Protein AF-A0A964LCM7-F1 (afdb_monomer)

pLDDT: mean 79.7, std 19.24, range [28.92, 97.69]

Mean predicted aligned error: 10.43 Å

Nearest PDB structures (foldseek):
  4fmz-assembly1_A  TM=6.733E-01  e=9.216E-01  Listeria monocytogenes serotype 4b str. F2365
  2x1k-assembly1_A-2  TM=2.063E-01  e=2.371E+00  Deinococcus radiodurans
  2kpw-assembly1_A  TM=1.865E-01  e=6.920E+00  Homo sapiens

Radius of gyration: 19.99 Å; Cα contacts (8 Å, |Δi|>4): 215; chains: 1; bounding box: 64×33×56 Å

Sequence (139 aa):
MALLGLAIAVLPWSFAPAGAVEQDEKSPPKPLPEKVVSVWEEAGAQVGWMRLGRYGYIEFQAEAKPQFGDVPAFQFEFEIEFLREGVLKSLPSPPGPFGLDLNKIKLADADLKELAGFKNLQILKLSGRGVSDAGLKDL

Secondary structure (DSSP, 8-state):
--PPP------------TT-----TTSPPPPPPHHHHHHHHHTTEEEEEEEE-TTS-EEEEETPPP-TT-EEEEEE-TT-SBPPTTHHHHSPPPSS-EEEEETTSB--HHHHHHHTT-TTEEEEEE-SSS--TTGGGG-

Foldseek 3Di:
DDDDDDDDDDDDDDDDPPPPPPDPLQDFDDEFDPVLQVLLVVLQKAKFWFDQDPVRDTDTDGPDDTHRPIFIEIEHALVEQARDQCSLLPGDATPAAHEYAAQNYAYALNNLLSCVPRPRYDYYHHHPHHYDPVSVVND

Solvent-accessible surface area (backbone atoms only — not comparable to full-atom values): 8608 Å² total; per-residue (Å²): 135,84,88,86,85,83,86,84,89,74,85,79,89,81,86,76,66,98,80,69,77,81,69,59,96,77,52,50,55,74,78,75,58,66,79,50,51,52,57,42,41,76,72,55,27,45,63,31,30,35,31,77,40,97,87,76,46,78,40,80,36,67,84,57,82,74,42,64,80,37,34,36,22,39,34,43,51,66,91,39,76,54,71,61,80,64,54,68,64,70,51,76,72,67,96,50,71,26,26,40,36,40,54,52,32,34,44,47,40,73,54,45,51,39,54,64,72,42,83,36,64,74,43,81,40,72,37,82,45,60,50,47,81,71,32,62,70,59,101

Structure (mmCIF, N/CA/C/O backbone):
data_AF-A0A964LCM7-F1
#
_entry.id   AF-A0A964LCM7-F1
#
loop_
_atom_site.group_PDB
_atom_site.id
_atom_site.type_symbol
_atom_site.label_atom_id
_atom_site.label_alt_id
_atom_site.label_comp_id
_atom_site.label_asym_id
_atom_site.label_entity_id
_atom_site.label_seq_id
_atom_site.pdbx_PDB_ins_code
_atom_site.Cartn_x
_atom_site.Cartn_y
_atom_site.Cartn_z
_atom_site.occupancy
_atom_site.B_iso_or_equiv
_atom_site.auth_seq_id
_atom_site.auth_comp_id
_atom_site.auth_asym_id
_atom_site.auth_atom_id
_atom_site.pdbx_PDB_model_num
ATOM 1 N N . MET A 1 1 ? -50.692 2.155 35.886 1.00 35.78 1 MET A N 1
ATOM 2 C CA . MET A 1 1 ? -50.974 0.773 35.449 1.00 35.78 1 MET A CA 1
ATOM 3 C C . MET A 1 1 ? -51.027 0.781 33.927 1.00 35.78 1 MET A C 1
ATOM 5 O O . MET A 1 1 ? -51.883 1.456 33.382 1.00 35.78 1 MET A O 1
ATOM 9 N N . ALA A 1 2 ? -50.031 0.130 33.315 1.00 35.78 2 ALA A N 1
ATOM 10 C CA . ALA A 1 2 ? -49.875 -0.303 31.917 1.00 35.78 2 ALA A CA 1
ATOM 11 C C . ALA A 1 2 ? -50.176 0.671 30.748 1.00 35.78 2 ALA A C 1
ATOM 13 O O . ALA A 1 2 ? -51.312 0.816 30.311 1.00 35.78 2 ALA A O 1
ATOM 14 N N . LEU A 1 3 ? -49.100 1.213 30.158 1.00 33.09 3 LEU A N 1
ATOM 15 C CA . LEU A 1 3 ? -49.028 1.582 28.738 1.00 33.09 3 LEU A CA 1
ATOM 16 C C . LEU A 1 3 ? -48.786 0.296 27.923 1.00 33.09 3 LEU A C 1
ATOM 18 O O . LEU A 1 3 ? -47.780 -0.379 28.137 1.00 33.09 3 LEU A O 1
ATOM 22 N N . LEU A 1 4 ? -49.707 -0.049 27.020 1.00 35.47 4 LEU A N 1
ATOM 23 C CA . LEU A 1 4 ? -49.530 -1.100 26.013 1.00 35.47 4 LEU A CA 1
ATOM 24 C C . LEU A 1 4 ? -48.764 -0.533 24.811 1.00 35.47 4 LEU A C 1
ATOM 26 O O . LEU A 1 4 ? -49.166 0.478 24.239 1.00 35.47 4 LEU A O 1
ATOM 30 N N . GLY A 1 5 ? -47.666 -1.196 24.446 1.00 28.92 5 GLY A N 1
ATOM 31 C CA . GLY A 1 5 ? -46.893 -0.933 23.235 1.00 28.92 5 GLY A CA 1
ATOM 32 C C . GLY A 1 5 ? -47.240 -1.878 22.081 1.00 28.92 5 GLY A C 1
ATOM 33 O O . GLY A 1 5 ? -47.903 -2.895 22.268 1.00 28.92 5 GLY A O 1
ATOM 34 N N . LEU A 1 6 ? -46.735 -1.541 20.892 1.00 32.84 6 LEU A N 1
ATOM 35 C CA . LEU A 1 6 ? -46.563 -2.436 19.741 1.00 32.84 6 LEU A CA 1
ATOM 36 C C . LEU A 1 6 ? -45.388 -1.866 18.916 1.00 32.84 6 LEU A C 1
ATOM 38 O O . LEU A 1 6 ? -45.493 -0.780 18.359 1.00 32.84 6 LEU A O 1
ATOM 42 N N . ALA A 1 7 ? -44.163 -2.338 19.157 1.00 31.05 7 ALA A N 1
ATOM 43 C CA . ALA A 1 7 ? -43.463 -3.407 18.432 1.00 31.05 7 ALA A CA 1
ATOM 44 C C . ALA A 1 7 ? -42.976 -2.987 17.027 1.00 31.05 7 ALA A C 1
ATOM 46 O O . ALA A 1 7 ? -43.635 -3.234 16.022 1.00 31.05 7 ALA A O 1
ATOM 47 N N . ILE A 1 8 ? -41.774 -2.398 16.970 1.00 37.75 8 ILE A N 1
ATOM 48 C CA . ILE A 1 8 ? -40.925 -2.415 15.770 1.00 37.75 8 ILE A CA 1
ATOM 49 C C . ILE A 1 8 ? -40.082 -3.687 15.870 1.00 37.75 8 ILE A C 1
ATOM 51 O O . ILE A 1 8 ? -39.282 -3.837 16.793 1.00 37.75 8 ILE A O 1
ATOM 55 N N . ALA A 1 9 ? -40.306 -4.623 14.953 1.00 36.00 9 ALA A N 1
ATOM 56 C CA . ALA A 1 9 ? -39.512 -5.834 14.837 1.00 36.00 9 ALA A CA 1
ATOM 57 C C . ALA A 1 9 ? -38.144 -5.493 14.226 1.00 36.00 9 ALA A C 1
ATOM 59 O O . ALA A 1 9 ? -38.062 -5.111 13.061 1.00 36.00 9 ALA A O 1
ATOM 60 N N . VAL A 1 10 ? -37.074 -5.650 15.005 1.00 43.16 10 VAL A N 1
ATOM 61 C CA . VAL A 1 10 ? -35.710 -5.792 14.481 1.00 43.16 10 VAL A CA 1
ATOM 62 C C . VAL A 1 10 ? -35.356 -7.268 14.633 1.00 43.16 10 VAL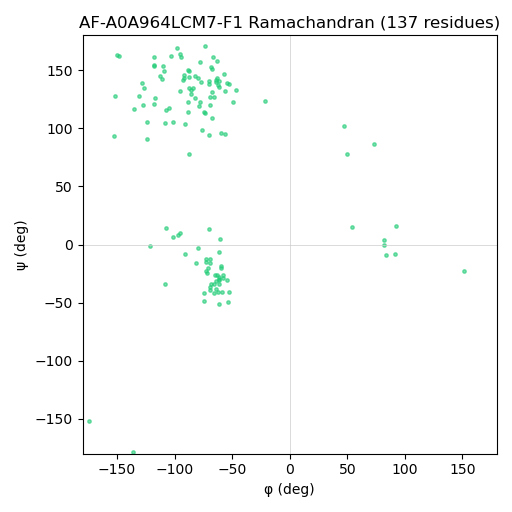 A C 1
ATOM 64 O O . VAL A 1 10 ? -35.408 -7.810 15.736 1.00 43.16 10 VAL A O 1
ATOM 67 N N . LEU A 1 11 ? -35.107 -7.940 13.508 1.00 39.91 11 LEU A N 1
ATOM 68 C CA . LEU A 1 11 ? -34.779 -9.366 13.465 1.00 39.91 11 LEU A CA 1
ATOM 69 C C . LEU A 1 11 ? -33.477 -9.649 14.244 1.00 39.91 11 LEU A C 1
ATOM 71 O O . LEU A 1 11 ? -32.548 -8.842 14.170 1.00 39.91 11 LEU A O 1
ATOM 75 N N . PRO A 1 12 ? -33.396 -10.767 14.991 1.00 47.41 12 PRO A N 1
ATOM 76 C CA . PRO A 1 12 ? -32.285 -11.036 15.890 1.00 47.41 12 PRO A CA 1
ATOM 77 C C . PRO A 1 12 ? -31.067 -11.619 15.165 1.00 47.41 12 PRO A C 1
ATOM 79 O O . PRO A 1 12 ? -31.183 -12.426 14.241 1.00 47.41 12 PRO A O 1
ATOM 82 N N . TRP A 1 13 ? -29.903 -11.212 15.675 1.00 47.41 13 TRP A N 1
ATOM 83 C CA . TRP A 1 13 ? -28.568 -11.775 15.488 1.00 47.41 13 TRP A CA 1
ATOM 84 C C . TRP A 1 13 ? -28.534 -13.238 15.035 1.00 47.41 13 TRP A C 1
ATOM 86 O O . TRP A 1 13 ? -29.005 -14.131 15.737 1.00 47.41 13 TRP A O 1
ATOM 96 N N . SER A 1 14 ? -27.866 -13.496 13.912 1.00 48.09 14 SER A N 1
ATOM 97 C CA . SER A 1 14 ? -27.442 -14.839 13.522 1.00 48.09 14 SER A CA 1
ATOM 98 C C . SER A 1 14 ? -25.931 -14.858 13.294 1.00 48.09 14 SER A C 1
ATOM 100 O O . SER A 1 14 ? -25.437 -14.356 12.295 1.00 48.09 14 SER A O 1
ATOM 102 N N . PHE A 1 15 ? -25.233 -15.451 14.268 1.00 47.00 15 PHE A N 1
ATOM 103 C CA . PHE A 1 15 ? -23.930 -16.117 14.162 1.00 47.00 15 PHE A CA 1
ATOM 104 C C . PHE A 1 15 ? -22.780 -15.367 13.464 1.00 47.00 15 PHE A C 1
ATOM 106 O O . PHE A 1 15 ? -22.349 -15.745 12.378 1.00 47.00 15 PHE A O 1
ATOM 113 N N . ALA A 1 16 ? -22.165 -14.416 14.169 1.00 47.62 16 ALA A N 1
ATOM 114 C CA . ALA A 1 16 ? -20.745 -14.123 13.974 1.00 47.62 16 ALA A CA 1
ATOM 115 C C . ALA A 1 16 ? -19.921 -14.903 15.026 1.00 47.62 16 ALA A C 1
ATOM 117 O O . ALA A 1 16 ? -20.289 -14.892 16.205 1.00 47.62 16 ALA A O 1
ATOM 118 N N . PRO A 1 17 ? -18.835 -15.612 14.656 1.00 44.53 17 PRO A N 1
ATOM 119 C CA . PRO A 1 17 ? -17.961 -16.263 15.630 1.00 44.53 17 PRO A CA 1
ATOM 120 C C . PRO A 1 17 ? -17.301 -15.221 16.548 1.00 44.53 17 PRO A C 1
ATOM 122 O O . PRO A 1 17 ? -16.940 -14.129 16.106 1.00 44.53 17 PRO A O 1
ATOM 125 N N . ALA A 1 18 ? -17.140 -15.577 17.828 1.00 41.38 18 ALA A N 1
ATOM 126 C CA . ALA A 1 18 ? -16.527 -14.749 18.866 1.00 41.38 18 ALA A CA 1
ATOM 127 C C . ALA A 1 18 ? -15.105 -14.319 18.456 1.00 41.38 18 ALA A C 1
ATOM 129 O O . ALA A 1 18 ? -14.146 -15.073 18.596 1.00 41.38 18 ALA A O 1
ATOM 130 N N . GLY A 1 19 ? -14.984 -13.124 17.882 1.00 44.81 19 GLY A N 1
ATOM 131 C CA . GLY A 1 19 ? -13.733 -12.601 17.332 1.00 44.81 19 GLY A CA 1
ATOM 132 C C . GLY A 1 19 ? -13.932 -11.622 16.176 1.00 44.81 19 GLY A C 1
ATOM 133 O O . GLY A 1 19 ? -13.074 -10.770 15.951 1.00 44.81 19 GLY A O 1
ATOM 134 N N . ALA A 1 20 ? -15.072 -11.673 15.481 1.00 44.84 20 ALA A N 1
ATOM 135 C CA . ALA A 1 20 ? -15.435 -10.641 14.518 1.00 44.84 20 ALA A CA 1
ATOM 136 C C . ALA A 1 20 ? -15.909 -9.395 15.276 1.00 44.84 20 ALA A C 1
ATOM 138 O O . ALA A 1 20 ? -17.042 -9.318 15.744 1.00 44.84 20 ALA A O 1
ATOM 139 N N . VAL A 1 21 ? -15.012 -8.424 15.444 1.00 48.59 21 VAL A N 1
ATOM 140 C CA . VAL A 1 21 ? -15.402 -7.080 15.872 1.00 48.59 21 VAL A CA 1
ATOM 141 C C . VAL A 1 21 ? -16.149 -6.467 14.695 1.00 48.59 21 VAL A C 1
ATOM 143 O O . VAL A 1 21 ? -15.515 -5.963 13.770 1.00 48.59 21 VAL A O 1
ATOM 146 N N . GLU A 1 22 ? -17.473 -6.591 14.708 1.00 48.94 22 GLU A N 1
ATOM 147 C CA . GLU A 1 22 ? -18.386 -5.944 13.769 1.00 48.94 22 GLU A CA 1
ATOM 148 C C . GLU A 1 22 ? -18.177 -4.433 13.921 1.00 48.94 22 GLU A C 1
ATOM 150 O O . GLU A 1 22 ? -18.595 -3.805 14.894 1.00 48.94 22 GLU A O 1
ATOM 155 N N . GLN A 1 23 ? -17.337 -3.883 13.047 1.00 52.53 23 GLN A N 1
ATOM 156 C CA . GLN A 1 23 ? -16.981 -2.479 13.078 1.00 52.53 23 GLN A CA 1
ATOM 157 C C . GLN A 1 23 ? -18.199 -1.724 12.561 1.00 52.53 23 GLN A C 1
ATOM 159 O O . GLN A 1 23 ? -18.582 -1.905 11.410 1.00 52.53 23 GLN A O 1
ATOM 164 N N . ASP A 1 24 ? -18.827 -0.943 13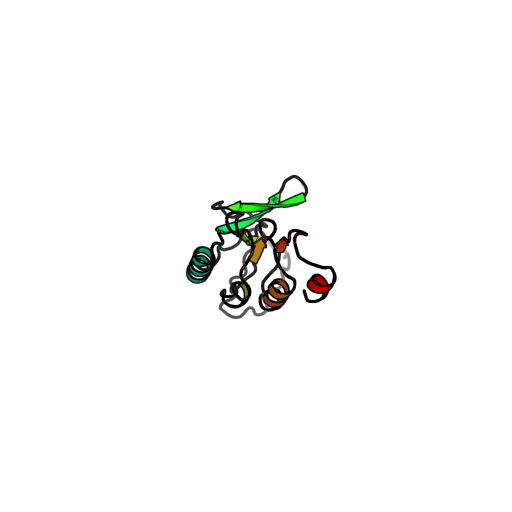.441 1.00 60.38 24 ASP A N 1
ATOM 165 C CA . ASP A 1 24 ? -19.991 -0.129 13.103 1.00 60.38 24 ASP A CA 1
ATOM 166 C C . ASP A 1 24 ? -19.670 0.668 11.833 1.00 60.38 24 ASP A C 1
ATOM 168 O O . ASP A 1 24 ? -18.669 1.389 11.793 1.00 60.38 24 ASP A O 1
ATOM 172 N N . GLU A 1 25 ? -20.490 0.505 10.793 1.00 57.09 25 GLU A N 1
ATOM 173 C CA . GLU A 1 25 ? -20.288 0.982 9.415 1.00 57.09 25 GLU A CA 1
ATOM 174 C C . GLU A 1 25 ? -20.163 2.508 9.295 1.00 57.09 25 GLU A C 1
ATOM 176 O O . GLU A 1 25 ? -20.126 3.034 8.193 1.00 57.09 25 GLU A O 1
ATOM 181 N N . LYS A 1 26 ? -20.147 3.235 10.415 1.00 70.81 26 LYS A N 1
ATOM 182 C CA . LYS A 1 26 ? -20.005 4.693 10.532 1.00 70.81 26 LYS A CA 1
ATOM 183 C C . LYS A 1 26 ? -18.796 5.113 11.373 1.00 70.81 26 LYS A C 1
ATOM 185 O O . LYS A 1 26 ? -18.558 6.307 11.554 1.00 70.81 26 LYS A O 1
ATOM 190 N N . SER A 1 27 ? -18.038 4.157 11.906 1.00 75.00 27 SER A N 1
ATOM 191 C CA . SER A 1 27 ? -16.850 4.407 12.724 1.00 75.00 27 SER A CA 1
ATOM 192 C C . SER A 1 27 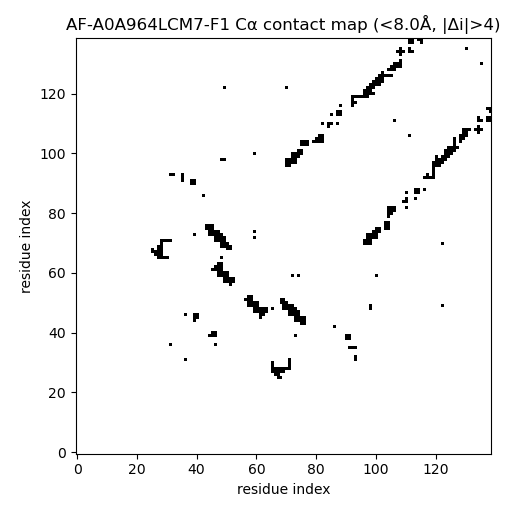? -15.586 4.528 11.867 1.00 75.00 27 SER A C 1
ATOM 194 O O . SER A 1 27 ? -15.494 3.887 10.819 1.00 75.00 27 SER A O 1
ATOM 196 N N . PRO A 1 28 ? -14.578 5.307 12.302 1.00 84.25 28 PRO A N 1
ATOM 197 C CA . PRO A 1 28 ? -13.283 5.330 11.634 1.00 84.25 28 PRO A CA 1
ATOM 198 C C . PRO A 1 28 ? -12.643 3.928 11.569 1.00 84.25 28 PRO A C 1
ATOM 200 O O . PRO A 1 28 ? -12.823 3.119 12.493 1.00 84.25 28 PRO A O 1
ATOM 203 N N . PRO A 1 29 ? -11.886 3.628 10.499 1.00 89.56 29 PRO A N 1
ATOM 204 C CA . PRO A 1 29 ? -11.174 2.363 10.352 1.00 89.56 29 PRO A CA 1
ATOM 205 C C . PRO A 1 29 ? -10.113 2.179 11.444 1.00 89.56 29 PRO A C 1
ATOM 207 O O . PRO A 1 29 ? -9.621 3.133 12.052 1.00 89.56 29 PRO A O 1
ATOM 210 N N . LYS A 1 30 ? -9.734 0.919 11.678 1.00 91.94 30 LYS A N 1
ATOM 211 C CA . LYS A 1 30 ? -8.624 0.593 12.580 1.00 91.94 30 LYS A CA 1
ATOM 212 C C . LYS A 1 30 ? -7.289 0.795 11.855 1.00 91.94 30 LYS A C 1
ATOM 214 O O . LYS A 1 30 ? -7.212 0.487 10.665 1.00 91.94 30 LYS A O 1
ATOM 219 N N . PRO A 1 31 ? -6.245 1.277 12.550 1.00 93.94 31 PRO A N 1
ATOM 220 C CA . PRO A 1 31 ? -4.908 1.362 11.977 1.00 93.94 31 PRO A CA 1
ATOM 221 C C . PRO A 1 31 ? -4.327 -0.030 11.714 1.00 93.94 31 PRO A C 1
ATOM 223 O O . PRO A 1 31 ? -4.777 -1.035 12.275 1.00 93.94 31 PRO A O 1
ATOM 226 N N . LEU A 1 32 ? -3.308 -0.074 10.858 1.00 95.75 32 LEU A N 1
ATOM 227 C CA . LEU A 1 32 ? -2.575 -1.298 10.549 1.00 95.75 32 LEU A CA 1
ATOM 228 C C . LEU A 1 32 ? -1.768 -1.780 11.765 1.00 95.75 32 LEU A C 1
ATOM 230 O O . LEU A 1 32 ? -1.346 -0.960 12.581 1.00 95.75 32 LEU A O 1
ATOM 234 N N . PRO A 1 33 ? -1.529 -3.098 11.902 1.00 96.75 33 PRO A N 1
ATOM 235 C CA . PRO A 1 33 ? -0.718 -3.619 12.997 1.00 96.75 33 PRO A CA 1
ATOM 236 C C . PRO A 1 33 ? 0.716 -3.081 12.939 1.00 96.75 33 PRO A C 1
ATOM 238 O O . PRO A 1 33 ? 1.347 -3.146 11.887 1.00 96.75 33 PRO A O 1
ATOM 241 N N . GLU A 1 34 ? 1.264 -2.659 14.081 1.00 96.06 34 GLU A N 1
ATOM 242 C CA . GLU A 1 34 ? 2.609 -2.061 14.179 1.00 96.06 34 GLU A CA 1
ATOM 243 C C . GLU A 1 34 ? 3.706 -2.919 13.537 1.00 96.06 34 GLU A C 1
ATOM 245 O O . GLU A 1 34 ? 4.554 -2.405 12.822 1.00 96.06 34 GLU A O 1
ATOM 250 N N . LYS A 1 35 ? 3.652 -4.246 13.717 1.00 96.25 35 LYS A N 1
ATOM 251 C CA . LYS A 1 35 ? 4.628 -5.174 13.116 1.00 96.25 35 LYS A CA 1
ATOM 252 C C . LYS A 1 35 ? 4.600 -5.188 11.590 1.00 96.25 35 LYS A C 1
ATOM 254 O O . LYS A 1 35 ? 5.604 -5.497 10.965 1.00 96.25 35 LYS A O 1
ATOM 259 N N . VAL A 1 36 ? 3.431 -4.955 10.994 1.00 97.00 36 VAL A N 1
ATOM 260 C CA . VAL A 1 36 ? 3.313 -4.840 9.537 1.00 97.00 36 VAL A CA 1
ATOM 261 C C . VAL A 1 36 ? 3.886 -3.489 9.134 1.00 97.00 36 VAL A C 1
ATOM 263 O O . VAL A 1 36 ? 4.752 -3.440 8.274 1.00 97.00 36 VAL A O 1
ATOM 266 N N . VAL A 1 37 ? 3.469 -2.420 9.815 1.00 96.62 37 VAL A N 1
ATOM 267 C CA . VAL A 1 37 ? 3.928 -1.052 9.546 1.00 96.62 37 VAL A CA 1
ATOM 268 C C . VAL A 1 37 ? 5.451 -0.945 9.567 1.00 96.62 37 VAL A C 1
ATOM 270 O O . VAL A 1 37 ? 6.016 -0.479 8.586 1.00 96.62 37 VAL A O 1
ATOM 273 N N . SER A 1 38 ? 6.118 -1.469 10.597 1.00 96.38 38 SER A N 1
ATOM 274 C CA . SER A 1 38 ? 7.576 -1.364 10.723 1.00 96.38 38 SER A CA 1
ATOM 275 C C . SER A 1 38 ? 8.327 -1.989 9.544 1.00 96.38 38 SER A C 1
ATOM 277 O O . SER A 1 38 ? 9.286 -1.412 9.050 1.00 96.38 38 SER A O 1
ATOM 279 N N . VAL A 1 39 ? 7.877 -3.146 9.046 1.00 96.69 39 VAL A N 1
ATOM 280 C CA . VAL A 1 39 ? 8.525 -3.824 7.907 1.00 96.69 39 VAL A CA 1
ATOM 281 C C . VAL A 1 39 ? 8.318 -3.045 6.607 1.00 96.69 39 VAL A C 1
ATOM 283 O O . VAL A 1 39 ? 9.209 -2.983 5.764 1.00 96.69 39 VAL A O 1
ATOM 286 N N . TRP A 1 40 ? 7.144 -2.437 6.440 1.00 94.69 40 TRP A N 1
ATOM 287 C CA . TRP A 1 40 ? 6.858 -1.584 5.289 1.00 94.69 40 TRP A CA 1
ATOM 288 C C . TRP A 1 40 ? 7.666 -0.278 5.336 1.00 94.69 40 TRP A C 1
ATOM 290 O O . TRP A 1 40 ? 8.198 0.141 4.310 1.00 94.69 40 TRP A O 1
ATOM 300 N N . GLU A 1 41 ? 7.833 0.319 6.515 1.00 93.50 41 GLU A N 1
ATOM 301 C CA . GLU A 1 41 ? 8.675 1.503 6.727 1.00 93.50 41 GLU A CA 1
ATOM 302 C C . GLU A 1 41 ? 10.159 1.217 6.484 1.00 93.50 41 GLU A C 1
ATOM 304 O O . GLU A 1 41 ? 10.826 1.987 5.794 1.00 93.50 41 GLU A O 1
ATOM 309 N N . GLU A 1 42 ? 10.667 0.071 6.943 1.00 91.50 42 GLU A N 1
ATOM 310 C CA . GLU A 1 42 ? 12.030 -0.392 6.638 1.00 91.50 42 GLU A CA 1
ATOM 311 C C . GLU A 1 42 ? 12.256 -0.613 5.133 1.00 91.50 42 GLU A C 1
ATOM 313 O O . GLU A 1 42 ? 13.367 -0.422 4.635 1.00 91.50 42 GLU A O 1
ATOM 318 N N . ALA A 1 43 ? 11.205 -0.973 4.391 1.00 90.19 43 ALA A N 1
ATOM 319 C CA . ALA A 1 43 ? 11.243 -1.076 2.935 1.00 90.19 43 ALA A CA 1
ATOM 320 C C . ALA A 1 43 ? 11.120 0.281 2.215 1.00 90.19 43 ALA A C 1
ATOM 322 O O . ALA A 1 43 ? 11.216 0.324 0.987 1.00 90.19 43 ALA A O 1
ATOM 323 N N . GLY A 1 44 ? 10.932 1.382 2.949 1.00 90.19 44 GLY A N 1
ATOM 324 C CA . GLY A 1 44 ? 10.833 2.741 2.412 1.00 90.19 44 GLY A CA 1
ATOM 325 C C . GLY A 1 44 ? 9.408 3.212 2.108 1.00 90.19 44 GLY A C 1
ATOM 326 O O . GLY A 1 44 ? 9.237 4.186 1.372 1.00 90.19 44 GLY A O 1
ATOM 327 N N . ALA A 1 45 ? 8.381 2.540 2.634 1.00 92.81 45 ALA A N 1
ATOM 328 C CA . ALA A 1 45 ? 6.999 2.998 2.532 1.00 92.81 45 ALA A CA 1
ATOM 329 C C . ALA A 1 45 ? 6.596 3.843 3.748 1.00 92.81 45 ALA A C 1
ATOM 331 O O . ALA A 1 45 ? 6.905 3.513 4.883 1.00 92.81 45 ALA A O 1
ATOM 332 N N . GLN A 1 46 ? 5.824 4.899 3.532 1.00 94.94 46 GLN A N 1
ATOM 333 C CA . GLN A 1 46 ? 5.137 5.611 4.605 1.00 94.94 46 GLN A CA 1
ATOM 334 C C . GLN A 1 46 ? 3.783 4.972 4.892 1.00 94.94 46 GLN A C 1
ATOM 336 O O . GLN A 1 46 ? 3.079 4.552 3.968 1.00 94.94 46 GLN A O 1
ATOM 341 N N . VAL A 1 47 ? 3.385 4.961 6.162 1.00 96.00 47 VAL A N 1
ATOM 342 C CA . VAL A 1 47 ? 2.036 4.578 6.589 1.00 96.00 47 VAL A CA 1
ATOM 343 C C . VAL A 1 47 ? 1.113 5.796 6.668 1.00 96.00 47 VAL A C 1
ATOM 345 O O . VAL A 1 47 ? 1.503 6.894 7.066 1.00 96.00 47 VAL A O 1
ATOM 348 N N . GLY A 1 48 ? -0.148 5.610 6.293 1.00 96.38 48 GLY A N 1
ATOM 349 C CA . GLY A 1 48 ? -1.151 6.663 6.365 1.00 96.38 48 GLY A CA 1
ATOM 350 C C . GLY A 1 48 ? -2.540 6.169 6.003 1.00 96.38 48 GLY A C 1
ATOM 351 O O . GLY A 1 48 ? -2.876 4.997 6.185 1.00 96.38 48 GLY A O 1
ATOM 352 N N . TRP A 1 49 ? -3.352 7.079 5.477 1.00 96.62 49 TRP A N 1
ATOM 353 C CA . TRP A 1 49 ? -4.732 6.801 5.086 1.00 96.62 49 TRP A CA 1
ATOM 354 C C . TRP A 1 49 ? -4.977 7.217 3.645 1.00 96.62 49 TRP A C 1
ATOM 356 O O . TRP A 1 49 ? -4.610 8.317 3.237 1.00 96.62 49 TRP A O 1
ATOM 366 N N .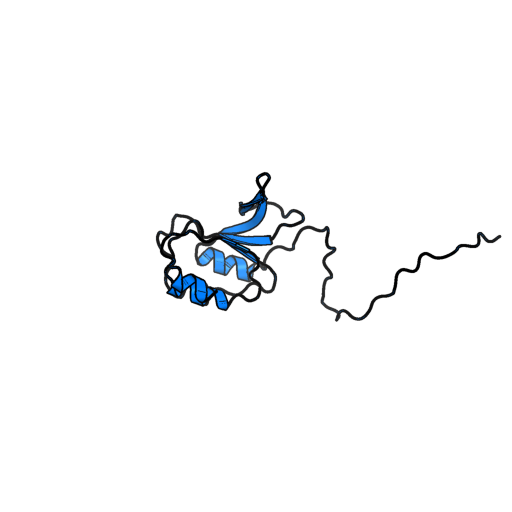 MET A 1 50 ? -5.640 6.360 2.880 1.00 96.00 50 MET A N 1
ATOM 367 C CA . MET A 1 50 ? -6.250 6.733 1.614 1.00 96.00 50 MET A CA 1
ATOM 368 C C . MET A 1 50 ? -7.663 7.239 1.864 1.00 96.00 50 MET A C 1
ATOM 370 O O . MET A 1 50 ? -8.494 6.530 2.431 1.00 96.00 50 MET A O 1
ATOM 374 N N . ARG A 1 51 ? -7.923 8.468 1.422 1.00 94.12 51 ARG A N 1
ATOM 375 C CA . ARG A 1 51 ? -9.180 9.180 1.647 1.00 94.12 51 ARG A CA 1
ATOM 376 C C . ARG A 1 51 ? -9.738 9.717 0.342 1.00 94.12 51 ARG A C 1
ATOM 378 O O . ARG A 1 51 ? -8.996 10.281 -0.460 1.00 94.12 51 ARG A O 1
ATOM 385 N N . LEU A 1 52 ? -11.053 9.610 0.158 1.00 91.00 52 LEU A N 1
ATOM 386 C CA . LEU A 1 52 ? -11.749 10.317 -0.914 1.00 91.00 52 LEU A CA 1
ATOM 387 C C . LEU A 1 52 ? -11.719 11.826 -0.639 1.00 91.00 52 LEU A C 1
ATOM 389 O O . LEU A 1 52 ? -12.364 12.323 0.284 1.00 91.00 52 LEU A O 1
ATOM 393 N N . GLY A 1 53 ? -10.933 12.548 -1.430 1.00 87.12 53 GLY A N 1
ATOM 394 C CA . GLY A 1 53 ? -10.808 13.994 -1.359 1.00 87.12 53 GLY A CA 1
ATOM 395 C C . GLY A 1 53 ? -12.029 14.719 -1.927 1.00 87.12 53 GLY A C 1
ATOM 396 O O . GLY A 1 53 ? -12.894 14.146 -2.592 1.00 87.12 53 GLY A O 1
ATOM 397 N N . ARG A 1 54 ? -12.064 16.040 -1.719 1.00 82.56 54 ARG A N 1
ATOM 398 C CA . ARG A 1 54 ? -13.160 16.933 -2.149 1.00 82.56 54 ARG A CA 1
ATOM 399 C C . ARG A 1 54 ? -13.474 16.844 -3.647 1.00 82.56 54 ARG A C 1
ATOM 401 O O . ARG A 1 54 ? -14.611 17.070 -4.043 1.00 82.56 54 ARG A O 1
ATOM 408 N N . TYR A 1 55 ? -12.469 16.554 -4.467 1.00 86.06 55 TYR A N 1
ATOM 409 C CA . TYR A 1 55 ? -12.585 16.523 -5.926 1.00 86.06 55 TYR A CA 1
ATOM 410 C C . TYR A 1 55 ? -12.857 15.121 -6.487 1.00 86.06 55 TYR A C 1
ATOM 412 O O . TYR A 1 55 ? -12.771 14.924 -7.695 1.00 86.06 55 TYR A O 1
ATOM 420 N N . GLY A 1 56 ? -13.165 14.145 -5.627 1.00 88.88 56 GLY A N 1
ATOM 421 C CA . GLY A 1 56 ? -13.454 12.770 -6.039 1.00 88.88 56 GLY A CA 1
ATOM 422 C C . GLY A 1 56 ? -12.216 11.907 -6.298 1.00 88.88 56 GLY A C 1
ATOM 423 O O . GLY A 1 56 ? -12.356 10.755 -6.693 1.00 88.88 56 GLY A O 1
ATOM 424 N N . TYR A 1 57 ? -11.010 12.428 -6.058 1.00 88.94 57 TYR A N 1
ATOM 425 C CA . TYR A 1 57 ? -9.770 11.655 -6.146 1.00 88.94 57 TYR A CA 1
ATOM 426 C C . TYR A 1 57 ? -9.403 11.055 -4.791 1.00 88.94 57 TYR A C 1
ATOM 428 O O . TYR A 1 57 ? -9.612 11.681 -3.754 1.00 88.94 57 TYR A O 1
ATOM 436 N N . ILE A 1 58 ? -8.809 9.861 -4.802 1.00 92.50 58 ILE A N 1
ATOM 437 C CA . ILE A 1 58 ? -8.219 9.278 -3.597 1.00 92.50 58 ILE A CA 1
ATOM 438 C C . ILE A 1 58 ? -6.865 9.940 -3.317 1.00 92.50 58 ILE A C 1
ATOM 440 O O . ILE A 1 58 ? -5.943 9.888 -4.138 1.00 92.50 58 ILE A O 1
ATOM 444 N N . GLU A 1 59 ? -6.726 10.521 -2.134 1.00 92.75 59 GLU A N 1
ATOM 445 C CA . GLU A 1 59 ? -5.523 11.187 -1.641 1.00 92.75 59 GLU A CA 1
ATOM 446 C C . GLU A 1 59 ? -4.896 10.376 -0.505 1.00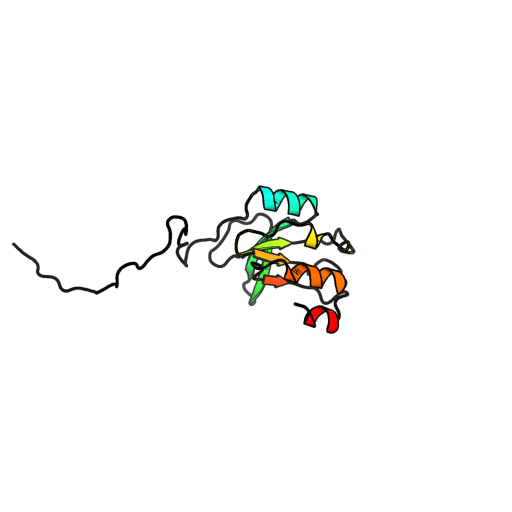 92.75 59 GLU A C 1
ATOM 448 O O . GLU A 1 59 ? -5.609 9.815 0.326 1.00 92.75 59 GLU A O 1
ATOM 453 N N . PHE A 1 60 ? -3.564 10.328 -0.464 1.00 94.44 60 PHE A N 1
ATOM 454 C CA . PHE A 1 60 ? -2.830 9.746 0.657 1.00 94.44 60 PHE A CA 1
ATOM 455 C C . PHE A 1 60 ? -2.592 10.809 1.732 1.00 94.44 60 PHE A C 1
ATOM 457 O O . PHE A 1 60 ? -2.198 11.933 1.422 1.00 94.44 60 PHE A O 1
ATOM 464 N N . GLN A 1 61 ? -2.837 10.446 2.985 1.00 94.25 61 GLN A N 1
ATOM 465 C CA . GLN A 1 61 ? -2.766 11.313 4.154 1.00 94.25 61 GLN A CA 1
ATOM 466 C C . GLN A 1 61 ? -1.794 10.685 5.159 1.00 94.25 61 GLN A C 1
ATOM 468 O O . GLN A 1 61 ? -2.196 9.857 5.984 1.00 94.25 61 GLN A O 1
ATOM 473 N N . ALA A 1 62 ? -0.514 11.052 5.056 1.00 91.00 62 ALA A N 1
ATOM 474 C CA . ALA A 1 62 ? 0.524 10.633 5.996 1.00 91.00 62 ALA A CA 1
ATOM 475 C C . ALA A 1 62 ? 0.206 11.156 7.404 1.00 91.00 62 ALA A C 1
ATOM 477 O O . ALA A 1 62 ? -0.239 12.296 7.550 1.00 91.00 62 ALA A O 1
ATOM 478 N N . GLU A 1 63 ? 0.400 10.314 8.423 1.00 80.56 63 GLU A N 1
ATOM 479 C CA . GLU A 1 63 ? 0.285 10.676 9.850 1.00 80.56 63 GLU A CA 1
ATOM 480 C C . GLU A 1 63 ? -1.053 11.329 10.275 1.00 80.56 63 GLU A C 1
ATOM 482 O O . GLU A 1 63 ? -1.184 11.906 11.357 1.00 80.56 63 GLU A O 1
ATOM 487 N N . ALA A 1 64 ? -2.092 11.234 9.443 1.00 83.69 64 ALA A N 1
ATOM 488 C CA . ALA A 1 64 ? -3.392 11.812 9.745 1.00 83.69 64 ALA A CA 1
ATOM 489 C C . ALA A 1 64 ? -4.178 10.945 10.741 1.00 83.69 64 ALA A C 1
ATOM 491 O O . ALA A 1 64 ? -3.994 9.732 10.847 1.00 83.69 64 ALA A O 1
ATOM 492 N N . LYS A 1 65 ? -5.132 11.560 11.448 1.00 89.56 65 LYS A N 1
ATOM 493 C CA . LYS A 1 65 ? -6.143 10.802 12.198 1.00 89.56 65 LYS A CA 1
ATOM 494 C C . LYS A 1 65 ? -7.110 10.119 11.217 1.00 89.56 65 LYS A C 1
ATOM 496 O O . LYS A 1 65 ? -7.496 10.771 10.237 1.00 89.56 65 LYS A O 1
ATOM 501 N N . PRO A 1 66 ? -7.536 8.870 11.490 1.00 91.38 66 PRO A N 1
ATOM 502 C CA . PRO A 1 66 ? -8.515 8.189 10.655 1.00 91.38 66 PRO A CA 1
ATOM 503 C C . PRO A 1 66 ? -9.856 8.911 10.687 1.00 91.38 66 PRO A C 1
ATOM 505 O O . PRO A 1 66 ? -10.313 9.380 11.734 1.00 91.38 66 PRO A O 1
ATOM 508 N N . GLN A 1 67 ? -10.501 8.957 9.533 1.00 90.88 67 GLN A N 1
ATOM 509 C CA . GLN A 1 67 ? -11.858 9.437 9.338 1.00 90.88 67 GLN A CA 1
ATOM 510 C C . GLN A 1 67 ? -12.739 8.314 8.816 1.00 90.88 67 GLN A C 1
ATOM 512 O O . GLN A 1 67 ? -12.271 7.297 8.304 1.00 90.88 67 GLN A O 1
ATOM 517 N N . PHE A 1 68 ? -14.044 8.502 8.966 1.00 87.75 68 PHE A N 1
ATOM 518 C CA . PHE A 1 68 ? -15.003 7.591 8.376 1.00 87.75 68 PHE A CA 1
ATOM 519 C C . PHE A 1 68 ? -14.782 7.474 6.856 1.00 87.75 68 PHE A C 1
ATOM 521 O O . PHE A 1 68 ? -14.638 8.487 6.174 1.00 87.75 68 PHE A O 1
ATOM 528 N N . GLY A 1 69 ? -14.755 6.240 6.345 1.00 88.44 69 GLY A N 1
ATOM 529 C CA . GLY A 1 69 ? -14.513 5.949 4.929 1.00 88.44 69 GLY A CA 1
ATOM 530 C C . GLY A 1 69 ? -13.041 5.937 4.505 1.00 88.44 69 GLY A C 1
ATOM 531 O O . GLY A 1 69 ? -12.763 5.672 3.337 1.00 88.44 69 GLY A O 1
ATOM 532 N N . ASP A 1 70 ? -12.101 6.193 5.419 1.00 94.25 70 ASP A N 1
ATOM 533 C CA . ASP A 1 70 ? -10.681 6.006 5.127 1.00 94.25 70 ASP A CA 1
ATOM 534 C C . ASP A 1 70 ? -10.338 4.519 4.967 1.00 94.25 70 ASP A C 1
ATOM 536 O O . ASP A 1 70 ? -10.936 3.639 5.593 1.00 94.25 70 ASP A O 1
ATOM 540 N N . VAL A 1 71 ? -9.296 4.252 4.185 1.00 95.94 71 VAL A N 1
ATOM 541 C CA . VAL A 1 71 ? -8.645 2.942 4.105 1.00 95.94 71 VAL A CA 1
ATOM 542 C C . VAL A 1 71 ? -7.210 3.108 4.597 1.00 95.94 71 VAL A C 1
ATOM 544 O O . VAL A 1 71 ? -6.509 3.989 4.091 1.00 95.94 71 VAL A O 1
ATOM 547 N N . PRO A 1 72 ? -6.736 2.323 5.581 1.00 97.00 72 PRO A N 1
ATOM 548 C CA . PRO A 1 72 ? -5.342 2.415 5.989 1.00 97.00 72 PRO A CA 1
ATOM 549 C C . PRO A 1 72 ? -4.445 2.001 4.822 1.00 97.00 72 PRO A C 1
ATOM 551 O O . PRO A 1 72 ? -4.771 1.076 4.081 1.00 97.00 72 PRO A O 1
ATOM 554 N N . ALA A 1 73 ? -3.335 2.693 4.615 1.00 97.69 73 ALA A N 1
ATOM 555 C CA . ALA A 1 73 ? -2.582 2.556 3.381 1.00 97.69 73 ALA A CA 1
ATOM 556 C C . ALA A 1 73 ? -1.082 2.746 3.561 1.00 97.69 73 ALA A C 1
ATOM 558 O O . ALA A 1 73 ? -0.623 3.357 4.527 1.00 97.69 73 ALA A O 1
ATOM 559 N N . PHE A 1 74 ? -0.348 2.268 2.562 1.00 96.19 74 PHE A N 1
ATOM 560 C CA . PHE A 1 74 ? 1.073 2.522 2.385 1.00 96.19 74 PHE A CA 1
ATOM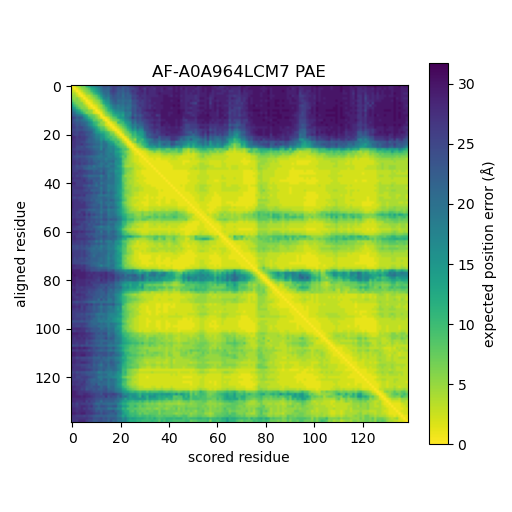 561 C C . PHE A 1 74 ? 1.315 3.371 1.137 1.00 96.19 74 PHE A C 1
ATOM 563 O O . PHE A 1 74 ? 0.624 3.205 0.129 1.00 96.19 74 PHE A O 1
ATOM 570 N N . GLN A 1 75 ? 2.309 4.253 1.183 1.00 93.88 75 GLN A N 1
ATOM 571 C CA . GLN A 1 75 ? 2.789 5.008 0.027 1.00 93.88 75 GLN A CA 1
ATOM 572 C C . GLN A 1 75 ? 4.309 4.910 -0.062 1.00 93.88 75 GLN A C 1
ATOM 574 O O . GLN A 1 75 ? 5.001 5.241 0.894 1.00 93.88 75 GLN A O 1
ATOM 579 N N . PHE A 1 76 ? 4.836 4.521 -1.221 1.00 89.75 76 PHE A N 1
ATOM 580 C CA . PHE A 1 76 ? 6.267 4.672 -1.498 1.00 89.75 76 PHE A CA 1
ATOM 581 C C . PHE A 1 76 ? 6.544 6.087 -2.012 1.00 89.75 76 PHE A C 1
ATOM 583 O O . PHE A 1 76 ? 5.803 6.596 -2.856 1.00 89.75 76 PHE A O 1
ATOM 590 N N . GLU A 1 77 ? 7.585 6.742 -1.498 1.00 76.88 77 GLU A N 1
ATOM 591 C CA . GLU A 1 77 ? 7.937 8.117 -1.871 1.00 76.88 77 GLU A CA 1
ATOM 592 C C . GLU A 1 77 ? 8.994 8.209 -2.985 1.00 76.88 77 GLU A C 1
ATOM 594 O O . GLU A 1 77 ? 9.724 7.264 -3.270 1.00 76.88 77 GLU A O 1
ATOM 599 N N . PHE A 1 78 ? 9.066 9.390 -3.616 1.00 63.16 78 PHE A N 1
ATOM 600 C CA . PHE A 1 78 ? 9.897 9.716 -4.787 1.00 63.16 78 PHE A CA 1
ATOM 601 C C . PHE A 1 78 ? 11.417 9.574 -4.585 1.00 63.16 78 PHE A C 1
ATOM 603 O O . PHE A 1 78 ? 12.156 9.718 -5.556 1.00 63.16 78 PHE A O 1
ATOM 610 N N . GLU A 1 79 ? 11.903 9.302 -3.370 1.00 59.44 79 GLU A N 1
ATOM 611 C CA . GLU A 1 79 ? 13.336 9.063 -3.134 1.00 59.44 79 GLU A CA 1
ATOM 612 C C . GLU A 1 79 ? 13.826 7.740 -3.748 1.00 59.44 79 GLU A C 1
ATOM 614 O O . GLU A 1 79 ? 15.030 7.526 -3.891 1.00 59.44 79 GLU A O 1
ATOM 619 N N . ILE A 1 80 ? 12.904 6.868 -4.167 1.00 60.66 80 ILE A N 1
ATOM 620 C CA . ILE A 1 80 ? 13.207 5.612 -4.848 1.00 60.66 80 ILE A CA 1
ATOM 621 C C . ILE A 1 80 ? 12.799 5.737 -6.322 1.00 60.66 80 ILE A C 1
ATOM 623 O O . ILE A 1 80 ? 11.621 5.662 -6.669 1.00 60.66 80 ILE A O 1
ATOM 627 N N . GLU A 1 81 ? 13.778 5.903 -7.219 1.00 68.00 81 GLU A N 1
ATOM 628 C CA . GLU A 1 81 ? 13.521 6.009 -8.668 1.00 68.00 81 GLU A CA 1
ATOM 629 C C . GLU A 1 81 ? 12.891 4.738 -9.264 1.00 68.00 81 GLU A C 1
ATOM 631 O O . GLU A 1 81 ? 12.207 4.807 -10.288 1.00 68.00 81 GLU A O 1
ATOM 636 N N . PHE A 1 82 ? 13.126 3.578 -8.643 1.00 73.25 82 PHE A N 1
ATOM 637 C CA . PHE A 1 82 ? 12.673 2.276 -9.123 1.00 73.25 82 PHE A CA 1
ATOM 638 C C . PHE A 1 82 ? 12.472 1.302 -7.959 1.00 73.25 82 PHE A C 1
ATOM 640 O O . PHE A 1 82 ? 13.388 1.105 -7.154 1.00 73.25 82 PHE A O 1
ATOM 647 N N . LEU A 1 83 ? 11.300 0.668 -7.878 1.00 76.00 83 LEU A N 1
ATOM 648 C CA . LEU A 1 83 ? 11.077 -0.399 -6.903 1.00 76.00 83 LEU A CA 1
ATOM 649 C C . LEU A 1 83 ? 11.918 -1.614 -7.297 1.00 76.00 83 LEU A C 1
ATOM 651 O O . LEU A 1 83 ? 11.865 -2.057 -8.437 1.00 76.00 83 LEU A O 1
ATOM 655 N N . ARG A 1 84 ? 12.734 -2.145 -6.385 1.00 73.94 84 ARG A N 1
ATOM 656 C CA . ARG A 1 84 ? 13.516 -3.349 -6.696 1.00 73.94 84 ARG A CA 1
ATOM 657 C C . ARG A 1 84 ? 12.580 -4.557 -6.795 1.00 73.94 84 ARG A C 1
ATOM 659 O O . ARG A 1 84 ? 11.713 -4.726 -5.939 1.00 73.94 84 ARG A O 1
ATOM 666 N N . GLU A 1 85 ? 12.820 -5.412 -7.787 1.00 79.62 85 GLU A N 1
ATOM 667 C CA . GLU A 1 85 ? 12.112 -6.687 -7.947 1.00 79.62 85 GLU A CA 1
ATOM 668 C C . GLU A 1 85 ? 12.171 -7.509 -6.648 1.00 79.62 85 GLU A C 1
ATOM 670 O O . GLU A 1 85 ? 13.209 -7.561 -5.977 1.00 79.62 85 GLU A O 1
ATOM 675 N N . GLY A 1 86 ? 11.059 -8.142 -6.272 1.00 83.12 86 GLY A N 1
ATOM 676 C CA . GLY A 1 86 ? 10.968 -8.974 -5.073 1.00 83.12 86 GLY A CA 1
ATOM 677 C C . GLY A 1 86 ? 10.691 -8.219 -3.775 1.00 83.12 86 GLY A C 1
ATOM 678 O O . GLY A 1 86 ? 10.421 -8.867 -2.758 1.00 83.12 86 GLY A O 1
ATOM 679 N N . VAL A 1 87 ? 10.730 -6.879 -3.770 1.00 88.31 87 VAL A N 1
ATOM 680 C CA . VAL A 1 87 ? 10.408 -6.095 -2.566 1.00 88.31 87 VAL A CA 1
ATOM 681 C C . VAL A 1 87 ? 8.966 -6.357 -2.148 1.00 88.31 87 VAL A C 1
ATOM 683 O O . VAL A 1 87 ? 8.741 -6.752 -1.006 1.00 88.31 87 VAL A O 1
ATOM 686 N N . LEU A 1 88 ? 8.000 -6.237 -3.063 1.00 88.88 88 LEU A N 1
ATOM 687 C CA . LEU A 1 88 ? 6.578 -6.414 -2.744 1.00 88.88 88 LEU A CA 1
ATOM 688 C C . LEU A 1 88 ? 6.279 -7.828 -2.248 1.00 88.88 88 LEU A C 1
ATOM 690 O O . LEU A 1 88 ? 5.578 -7.995 -1.254 1.00 88.88 88 LEU A O 1
ATOM 694 N N . LYS A 1 89 ? 6.877 -8.847 -2.865 1.00 90.44 89 LYS A N 1
ATOM 695 C CA . LYS A 1 89 ? 6.751 -10.243 -2.428 1.00 90.44 89 LYS A CA 1
ATOM 696 C C . LYS A 1 89 ? 7.287 -10.503 -1.018 1.00 90.44 89 LYS A C 1
ATOM 698 O O . LYS A 1 89 ? 6.812 -11.423 -0.352 1.00 90.44 89 LYS A O 1
ATOM 703 N N . SER A 1 90 ? 8.293 -9.750 -0.576 1.00 91.19 90 SER A N 1
ATOM 704 C CA . SER A 1 90 ? 8.887 -9.910 0.758 1.00 91.19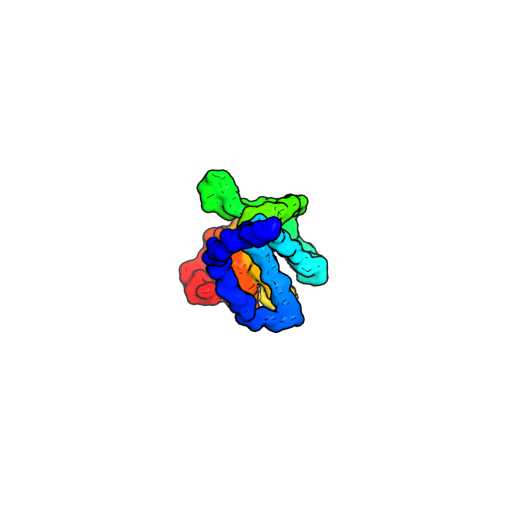 90 SER A CA 1
ATOM 705 C C . SER A 1 90 ? 8.098 -9.216 1.871 1.00 91.19 90 SER A C 1
ATOM 707 O O . SER A 1 90 ? 8.290 -9.534 3.047 1.00 91.19 90 SER A O 1
ATOM 709 N N . LEU A 1 91 ? 7.196 -8.300 1.514 1.00 94.62 91 LEU A N 1
ATOM 710 C CA . LEU A 1 91 ? 6.411 -7.539 2.473 1.00 94.62 91 LEU A CA 1
ATOM 711 C C . LEU A 1 91 ? 5.268 -8.377 3.064 1.00 94.62 91 LEU A C 1
ATOM 713 O O . LEU A 1 91 ? 4.583 -9.116 2.350 1.00 94.62 91 LEU A O 1
ATOM 717 N N . PRO A 1 92 ? 5.001 -8.248 4.375 1.00 96.00 92 PRO A N 1
ATOM 718 C CA . PRO A 1 92 ? 3.887 -8.939 4.997 1.00 96.00 92 PRO A CA 1
ATOM 719 C C . PRO A 1 92 ? 2.560 -8.374 4.485 1.00 96.00 92 PRO A C 1
ATOM 721 O O . PRO A 1 92 ? 2.342 -7.160 4.511 1.00 96.00 92 PRO A O 1
ATOM 724 N N . SER A 1 93 ? 1.644 -9.259 4.081 1.00 95.38 93 SER A N 1
ATOM 725 C CA . SER A 1 93 ? 0.273 -8.864 3.748 1.00 95.38 93 SER A CA 1
ATOM 726 C C . SER A 1 93 ? -0.443 -8.358 5.003 1.00 95.38 93 SER A C 1
ATOM 728 O O . SER A 1 93 ? -0.525 -9.097 5.992 1.00 95.38 93 SER A O 1
ATOM 730 N N . PRO A 1 94 ? -1.038 -7.154 4.971 1.00 96.19 94 PRO A N 1
ATOM 731 C CA . PRO A 1 94 ? -1.935 -6.707 6.022 1.00 96.19 94 PRO A CA 1
ATOM 732 C C . PRO A 1 94 ? -3.072 -7.711 6.271 1.00 96.19 94 PRO A C 1
ATOM 734 O O . PRO A 1 94 ? -3.630 -8.259 5.312 1.00 96.19 94 PRO A O 1
ATOM 737 N N . PRO A 1 95 ? -3.448 -7.962 7.541 1.00 93.81 95 PRO A N 1
ATOM 738 C CA . PRO A 1 95 ? -4.498 -8.925 7.874 1.00 93.81 95 PRO A CA 1
ATOM 739 C C . PRO A 1 95 ? -5.911 -8.435 7.524 1.00 93.81 95 PRO A C 1
ATOM 741 O O . PRO A 1 95 ? -6.842 -9.233 7.545 1.00 93.81 95 PRO A O 1
ATOM 744 N N . GLY A 1 96 ? -6.077 -7.148 7.210 1.00 94.31 96 GLY A N 1
ATOM 745 C CA . GLY A 1 96 ? -7.350 -6.545 6.823 1.00 94.31 96 GLY A CA 1
ATOM 746 C C . GLY A 1 96 ? -7.207 -5.604 5.625 1.00 94.31 96 GLY A C 1
ATOM 747 O O . GLY A 1 96 ? -6.102 -5.479 5.088 1.00 94.31 96 GLY A O 1
ATOM 748 N N . PRO A 1 97 ? -8.318 -4.965 5.210 1.00 95.44 97 PRO A N 1
ATOM 749 C CA . PRO A 1 97 ? -8.364 -4.018 4.104 1.00 95.44 97 PRO A CA 1
ATOM 750 C C . PRO A 1 97 ? -7.253 -2.982 4.147 1.00 95.44 97 PRO A C 1
ATOM 752 O O . PRO A 1 97 ? -7.035 -2.363 5.190 1.00 95.44 97 PRO A O 1
ATOM 755 N N . PHE A 1 98 ? -6.591 -2.763 3.016 1.00 97.31 98 PHE A N 1
ATOM 756 C CA . PHE A 1 98 ? -5.597 -1.704 2.915 1.00 97.31 98 PHE A CA 1
ATOM 757 C C . PHE A 1 98 ? -5.493 -1.119 1.507 1.00 97.31 98 PHE A C 1
ATOM 759 O O . PHE A 1 98 ? -5.960 -1.705 0.526 1.00 97.31 98 PHE A O 1
ATOM 766 N N . GLY A 1 99 ? -4.884 0.059 1.423 1.00 97.31 99 GLY A N 1
ATOM 767 C CA . GLY A 1 99 ? -4.547 0.739 0.181 1.00 97.31 99 GLY A CA 1
ATOM 768 C C . GLY A 1 99 ? -3.042 0.765 -0.078 1.00 97.31 99 GLY A C 1
ATOM 769 O O . GLY A 1 99 ? -2.236 0.741 0.852 1.00 97.31 99 GLY A O 1
ATOM 770 N N . LEU A 1 100 ? -2.657 0.855 -1.345 1.00 95.69 100 LEU A N 1
ATOM 771 C CA . LEU A 1 100 ? -1.268 0.955 -1.772 1.00 95.69 100 LEU A CA 1
ATOM 772 C C . LEU A 1 100 ? -1.111 2.039 -2.842 1.00 95.69 100 LEU A C 1
ATOM 774 O O . LEU A 1 100 ? -1.690 1.949 -3.928 1.00 95.69 100 LEU A O 1
ATOM 778 N N . ASP A 1 101 ? -0.345 3.083 -2.525 1.00 93.62 101 ASP A N 1
ATOM 779 C CA . ASP A 1 101 ? -0.011 4.170 -3.445 1.00 93.62 101 ASP A CA 1
ATOM 780 C C . ASP A 1 101 ? 1.406 3.986 -3.992 1.00 93.62 101 ASP A C 1
ATOM 782 O O . ASP A 1 101 ? 2.399 4.233 -3.306 1.00 93.62 101 ASP A O 1
ATOM 786 N N . LEU A 1 102 ? 1.487 3.564 -5.252 1.00 90.12 102 LEU A N 1
ATOM 787 C CA . LEU A 1 102 ? 2.720 3.429 -6.027 1.00 90.12 102 LEU A CA 1
ATOM 788 C C . LEU A 1 102 ? 2.829 4.523 -7.102 1.00 90.12 102 LEU A C 1
ATOM 790 O O . LEU A 1 102 ? 3.642 4.424 -8.019 1.00 90.12 102 LEU A O 1
ATOM 794 N N . ASN A 1 103 ? 2.019 5.586 -7.042 1.00 86.81 103 ASN A N 1
ATOM 795 C CA . ASN A 1 103 ? 1.996 6.613 -8.089 1.00 86.81 103 ASN A CA 1
ATOM 796 C C . ASN A 1 103 ? 3.279 7.472 -8.131 1.00 86.81 103 ASN A C 1
ATOM 798 O O . ASN A 1 103 ? 3.554 8.174 -9.104 1.00 86.81 103 ASN A O 1
ATOM 802 N N . LYS A 1 104 ? 4.087 7.429 -7.073 1.00 83.88 104 LYS A N 1
ATOM 803 C CA . LYS A 1 104 ? 5.347 8.177 -6.993 1.00 83.88 104 LYS A CA 1
ATOM 804 C C . LYS A 1 104 ? 6.562 7.391 -7.501 1.00 83.88 104 LYS A C 1
ATOM 806 O O . LYS A 1 104 ? 7.624 7.982 -7.651 1.00 83.88 104 LYS A O 1
ATOM 811 N N . ILE A 1 105 ? 6.416 6.100 -7.804 1.00 82.81 105 ILE A N 1
ATOM 812 C CA . ILE A 1 105 ? 7.532 5.225 -8.185 1.00 82.81 105 ILE A CA 1
ATOM 813 C C . ILE A 1 105 ? 7.368 4.678 -9.607 1.00 82.81 105 ILE A C 1
ATOM 815 O O . ILE A 1 105 ? 6.255 4.566 -10.130 1.00 82.81 105 ILE A O 1
ATOM 819 N N . LYS A 1 106 ? 8.495 4.348 -10.246 1.00 82.62 106 LYS A N 1
ATOM 820 C CA . LYS A 1 106 ? 8.519 3.595 -11.504 1.00 82.62 106 LYS A CA 1
ATOM 821 C C . LYS A 1 106 ? 8.478 2.101 -11.189 1.00 82.62 106 LYS A C 1
ATOM 823 O O . LYS A 1 106 ? 9.239 1.632 -10.344 1.00 82.62 106 LYS A O 1
ATOM 828 N N . LEU A 1 107 ? 7.612 1.383 -11.894 1.00 81.06 107 LEU A N 1
ATOM 829 C CA . LEU A 1 107 ? 7.415 -0.062 -11.758 1.00 81.06 107 LEU A CA 1
ATOM 830 C C . LEU A 1 107 ? 7.760 -0.763 -13.072 1.00 81.06 107 LEU A C 1
ATOM 832 O O . LEU A 1 107 ? 7.651 -0.152 -14.139 1.00 81.06 107 LEU A O 1
ATOM 836 N N . ALA A 1 108 ? 8.144 -2.033 -13.004 1.00 84.06 108 ALA A N 1
ATOM 837 C CA . ALA A 1 108 ? 8.109 -2.951 -14.136 1.00 84.06 108 ALA A CA 1
ATOM 838 C C . ALA A 1 108 ? 6.912 -3.907 -14.031 1.00 84.06 108 ALA A C 1
ATOM 840 O O . ALA A 1 108 ? 6.357 -4.138 -12.958 1.00 84.06 108 ALA A O 1
ATOM 841 N N . ASP A 1 109 ? 6.548 -4.531 -15.153 1.00 83.25 109 ASP A N 1
ATOM 842 C CA . ASP A 1 109 ? 5.466 -5.525 -15.199 1.00 83.25 109 ASP A CA 1
ATOM 843 C C . ASP A 1 109 ? 5.702 -6.710 -14.243 1.00 83.25 109 ASP A C 1
ATOM 845 O O . ASP A 1 109 ? 4.749 -7.312 -13.753 1.00 83.25 109 ASP A O 1
ATOM 849 N N . ALA A 1 110 ? 6.966 -7.045 -13.955 1.00 80.81 110 ALA A N 1
ATOM 850 C CA . ALA A 1 110 ? 7.317 -8.089 -12.994 1.00 80.81 110 ALA A CA 1
ATOM 851 C C . ALA A 1 110 ? 6.872 -7.739 -11.562 1.00 80.81 110 ALA A C 1
ATOM 853 O O . ALA A 1 110 ? 6.357 -8.610 -10.864 1.00 80.81 110 ALA A O 1
ATOM 854 N N . ASP A 1 111 ? 6.989 -6.469 -11.163 1.00 80.88 111 ASP A N 1
ATOM 855 C CA . ASP A 1 111 ? 6.607 -6.001 -9.826 1.00 80.88 111 ASP A CA 1
ATOM 856 C C . ASP A 1 111 ? 5.085 -6.065 -9.624 1.00 80.88 111 ASP A C 1
ATOM 858 O O . ASP A 1 111 ? 4.603 -6.374 -8.535 1.00 80.88 111 ASP A O 1
ATOM 862 N N . LEU A 1 112 ? 4.303 -5.830 -10.687 1.00 83.06 112 LEU A N 1
ATOM 863 C CA . LEU A 1 112 ? 2.840 -5.898 -10.622 1.00 83.06 112 LEU A CA 1
ATOM 864 C C . LEU A 1 112 ? 2.320 -7.304 -10.337 1.00 83.06 112 LEU A C 1
ATOM 866 O O . LEU A 1 112 ? 1.334 -7.452 -9.619 1.00 83.06 112 LEU A O 1
ATOM 870 N N . LYS A 1 113 ? 2.997 -8.343 -10.834 1.00 85.00 113 LYS A N 1
ATOM 871 C CA . LYS A 1 113 ? 2.605 -9.737 -10.571 1.00 85.00 113 LYS A CA 1
ATOM 872 C C . LYS A 1 113 ? 2.663 -10.083 -9.090 1.00 85.00 113 LYS A C 1
ATOM 874 O O . LYS A 1 113 ? 1.920 -10.945 -8.627 1.00 85.00 113 LYS A O 1
ATOM 879 N N . GLU A 1 114 ? 3.534 -9.419 -8.337 1.00 87.12 114 GLU A N 1
ATOM 880 C CA . GLU A 1 114 ? 3.659 -9.635 -6.897 1.00 87.12 114 GLU A CA 1
ATOM 881 C C . GLU A 1 114 ? 2.457 -9.070 -6.125 1.00 87.12 114 GLU A C 1
ATOM 883 O O . GLU A 1 114 ? 2.111 -9.595 -5.064 1.00 87.12 114 GLU A O 1
ATOM 888 N N . L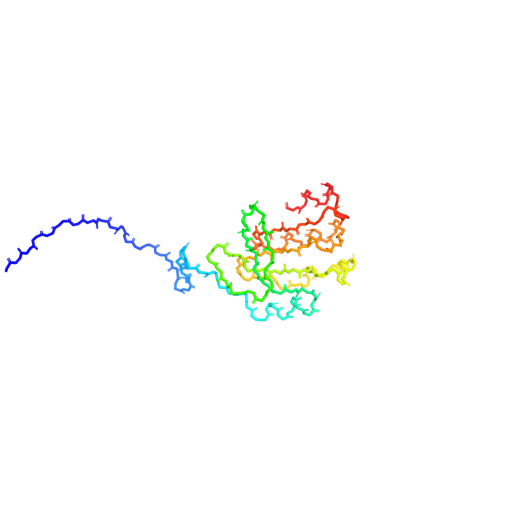EU A 1 115 ? 1.751 -8.076 -6.683 1.00 87.81 115 LEU A N 1
ATOM 889 C CA . LEU A 1 115 ? 0.550 -7.497 -6.071 1.00 87.81 115 LEU A CA 1
ATOM 890 C C . LEU A 1 115 ? -0.610 -8.493 -5.980 1.00 87.81 115 LEU A C 1
ATOM 892 O O . LEU A 1 115 ? -1.411 -8.394 -5.050 1.00 87.81 115 LEU A O 1
ATOM 896 N N . ALA A 1 116 ? -0.661 -9.497 -6.861 1.00 85.69 116 ALA A N 1
ATOM 897 C CA . ALA A 1 116 ? -1.675 -10.554 -6.824 1.00 85.69 116 ALA A CA 1
ATOM 898 C C . ALA A 1 116 ? -1.658 -11.365 -5.508 1.00 85.69 116 ALA A C 1
ATOM 900 O O . ALA A 1 116 ? -2.637 -12.028 -5.157 1.00 85.69 116 ALA A O 1
ATOM 901 N N . GLY A 1 117 ? -0.559 -11.314 -4.743 1.00 88.00 117 GLY A N 1
ATOM 902 C CA . GLY A 1 117 ? -0.467 -11.927 -3.417 1.00 88.00 117 GLY A CA 1
ATOM 903 C C . GLY A 1 117 ? -1.263 -11.197 -2.326 1.00 88.00 117 GLY A C 1
ATOM 904 O O . GLY A 1 117 ? -1.633 -11.813 -1.321 1.00 88.00 117 GLY A O 1
ATOM 905 N N . PHE A 1 118 ? -1.568 -9.909 -2.507 1.00 94.00 118 PHE A N 1
ATOM 906 C CA . PHE A 1 118 ? -2.213 -9.069 -1.497 1.00 94.00 118 PHE A CA 1
ATOM 907 C C . PHE A 1 118 ? -3.742 -9.153 -1.549 1.00 94.00 118 PHE A C 1
ATOM 909 O O . PHE A 1 118 ? -4.434 -8.242 -1.990 1.00 94.00 118 PHE A O 1
ATOM 916 N N . LYS A 1 119 ? -4.293 -10.238 -1.002 1.00 92.06 119 LYS A N 1
ATOM 917 C CA . LYS A 1 119 ? -5.739 -10.545 -1.035 1.00 92.06 119 LYS A CA 1
ATOM 918 C C . LYS A 1 119 ? -6.658 -9.506 -0.379 1.00 92.06 119 LYS A C 1
ATOM 920 O O . LYS A 1 119 ? -7.853 -9.510 -0.646 1.00 92.06 119 LYS A O 1
ATOM 925 N N . ASN A 1 120 ? -6.116 -8.658 0.494 1.00 95.00 120 ASN A N 1
ATOM 926 C CA . ASN A 1 120 ? -6.866 -7.616 1.199 1.00 95.00 120 ASN A CA 1
ATOM 927 C C . ASN A 1 120 ? -6.667 -6.212 0.596 1.00 95.00 120 ASN A C 1
ATOM 929 O O . ASN A 1 120 ? -7.111 -5.225 1.187 1.00 95.00 120 ASN A O 1
ATOM 933 N N . LEU A 1 121 ? -5.976 -6.101 -0.542 1.00 95.50 121 LEU A N 1
ATOM 934 C CA . LEU A 1 121 ? -5.759 -4.828 -1.217 1.00 95.50 121 LEU A CA 1
ATOM 935 C C . LEU A 1 121 ? -7.084 -4.319 -1.802 1.00 95.50 121 LEU A C 1
ATOM 937 O O . LEU A 1 121 ? -7.706 -4.990 -2.622 1.00 95.50 121 LEU A O 1
ATOM 941 N N . GLN A 1 122 ? -7.522 -3.137 -1.372 1.00 94.94 122 GLN A N 1
ATOM 942 C CA . GLN A 1 122 ? -8.782 -2.524 -1.811 1.00 94.94 122 GLN A CA 1
ATOM 943 C C . GLN A 1 122 ? -8.583 -1.330 -2.734 1.00 94.94 122 GLN A C 1
ATOM 945 O O . GLN A 1 122 ? -9.404 -1.084 -3.614 1.00 94.94 122 GLN A O 1
ATOM 950 N N . ILE A 1 123 ? -7.514 -0.568 -2.517 1.00 95.06 123 ILE A N 1
ATOM 951 C CA . ILE A 1 123 ? -7.208 0.606 -3.326 1.00 95.06 123 ILE A CA 1
ATOM 952 C C . ILE A 1 123 ? -5.778 0.476 -3.816 1.00 95.06 123 ILE A C 1
ATOM 954 O O . ILE A 1 123 ? -4.848 0.432 -3.018 1.00 95.06 123 ILE A O 1
ATOM 958 N N . LEU A 1 124 ? -5.603 0.458 -5.131 1.00 93.25 124 LEU A N 1
ATOM 959 C CA . LEU A 1 124 ? -4.297 0.497 -5.766 1.00 93.25 124 LEU A CA 1
ATOM 960 C C . LEU A 1 124 ? -4.200 1.769 -6.604 1.00 93.25 124 LEU A C 1
ATOM 962 O O . LEU A 1 124 ? -5.000 1.984 -7.515 1.00 93.25 124 LEU A O 1
ATOM 966 N N . LYS A 1 125 ? -3.217 2.618 -6.303 1.00 91.31 125 LYS A N 1
ATOM 967 C CA . LYS A 1 125 ? -2.869 3.767 -7.143 1.00 91.31 125 LYS A CA 1
ATOM 968 C C . LYS A 1 125 ? -1.548 3.482 -7.837 1.00 91.31 125 LYS A C 1
ATOM 970 O O . LYS A 1 125 ? -0.518 3.368 -7.184 1.00 91.31 125 LYS A O 1
ATOM 975 N N . LEU A 1 126 ? -1.587 3.390 -9.159 1.00 87.69 126 LEU A N 1
ATOM 976 C CA . LEU A 1 126 ? -0.407 3.213 -10.000 1.00 87.69 126 LEU A CA 1
ATOM 977 C C . LEU A 1 126 ? -0.127 4.495 -10.774 1.00 87.69 126 LEU A C 1
ATOM 979 O O . LEU A 1 126 ? -1.051 5.217 -11.153 1.00 87.69 126 LEU A O 1
ATOM 983 N N . SER A 1 127 ? 1.150 4.743 -11.053 1.00 77.81 127 SER A N 1
ATOM 984 C CA . SER A 1 127 ? 1.525 5.659 -12.124 1.00 77.81 127 SER A CA 1
ATOM 985 C C . SER A 1 127 ? 1.594 4.882 -13.436 1.00 77.81 127 SER A C 1
ATOM 987 O O . SER A 1 127 ? 1.972 3.713 -13.455 1.00 77.81 127 SER A O 1
ATOM 989 N N . GLY A 1 128 ? 1.304 5.533 -14.563 1.00 66.06 128 GLY A N 1
ATOM 990 C CA . GLY A 1 128 ? 1.542 4.946 -15.888 1.00 66.06 128 GLY A CA 1
ATOM 991 C C . GLY A 1 128 ? 3.028 4.831 -16.262 1.00 66.06 128 GLY A C 1
ATOM 992 O O . GLY A 1 128 ? 3.351 4.671 -17.437 1.00 66.06 128 GLY A O 1
ATOM 993 N N . ARG A 1 129 ? 3.967 4.997 -15.317 1.00 70.69 129 ARG A N 1
ATOM 994 C CA . ARG A 1 129 ? 5.405 4.990 -15.610 1.00 70.69 129 ARG A CA 1
ATOM 995 C C . ARG A 1 129 ? 5.972 3.580 -15.478 1.00 70.69 129 ARG A C 1
ATOM 997 O O . ARG A 1 129 ? 6.258 3.120 -14.379 1.00 70.69 129 ARG A O 1
ATOM 1004 N N . GLY A 1 130 ? 6.213 2.949 -16.626 1.00 74.62 130 GLY A N 1
ATOM 1005 C CA . GLY A 1 130 ? 6.933 1.672 -16.731 1.00 74.62 130 GLY A CA 1
ATOM 1006 C C . GLY A 1 130 ? 6.052 0.421 -16.688 1.00 74.62 130 GLY A C 1
ATOM 1007 O O . GLY A 1 130 ? 6.540 -0.659 -17.005 1.00 74.62 130 GLY A O 1
ATOM 1008 N N . VAL A 1 131 ? 4.763 0.588 -16.395 1.00 81.00 131 VAL A N 1
ATOM 1009 C CA . VAL A 1 131 ? 3.740 -0.452 -16.516 1.00 81.00 131 VAL A CA 1
ATOM 1010 C C . VAL A 1 131 ? 3.204 -0.486 -17.945 1.00 81.00 131 VAL A C 1
ATOM 1012 O O . VAL A 1 131 ? 2.813 0.554 -18.481 1.00 81.00 131 VAL A O 1
ATOM 1015 N N . SER A 1 132 ? 3.163 -1.670 -18.552 1.00 84.50 132 SER A N 1
ATOM 1016 C CA . SER A 1 132 ? 2.534 -1.891 -19.854 1.00 84.50 132 SER A CA 1
ATOM 1017 C C . SER A 1 132 ? 1.093 -2.395 -19.722 1.00 84.50 132 SER A C 1
ATOM 1019 O O . SER A 1 132 ? 0.690 -2.940 -18.693 1.00 84.50 132 SER A O 1
ATOM 1021 N N . ASP A 1 133 ? 0.324 -2.306 -20.811 1.00 84.56 133 ASP A N 1
ATOM 1022 C CA . ASP A 1 133 ? -1.005 -2.930 -20.900 1.00 84.56 133 ASP A CA 1
ATOM 1023 C C . ASP A 1 133 ? -0.960 -4.448 -20.662 1.00 84.56 133 ASP A C 1
ATOM 1025 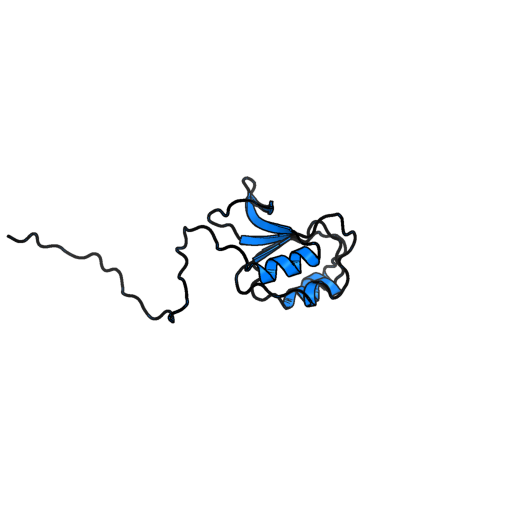O O . ASP A 1 133 ? -1.961 -5.042 -20.269 1.00 84.56 133 ASP A O 1
ATOM 1029 N N . ALA A 1 134 ? 0.179 -5.099 -20.930 1.00 84.38 134 ALA A N 1
ATOM 1030 C CA . ALA A 1 134 ? 0.356 -6.517 -20.644 1.00 84.38 134 ALA A CA 1
ATOM 1031 C C . ALA A 1 134 ? 0.543 -6.763 -19.142 1.00 84.38 134 ALA A C 1
ATOM 1033 O O . ALA A 1 134 ? -0.081 -7.679 -18.618 1.00 84.38 134 ALA A O 1
ATOM 1034 N N . GLY A 1 135 ? 1.319 -5.924 -18.449 1.00 81.75 135 GLY A N 1
ATOM 1035 C CA . GLY A 1 135 ? 1.485 -6.003 -16.995 1.00 81.75 135 GLY A CA 1
ATOM 1036 C C . GLY A 1 135 ? 0.178 -5.799 -16.227 1.00 81.75 135 GLY A C 1
ATOM 1037 O O . GLY A 1 135 ? -0.049 -6.456 -15.217 1.00 81.75 135 GLY A O 1
ATOM 1038 N N . LEU A 1 136 ? -0.725 -4.952 -16.735 1.00 83.19 136 LEU A N 1
ATOM 1039 C CA . LEU A 1 136 ? -2.044 -4.725 -16.127 1.00 83.19 136 LEU A CA 1
ATOM 1040 C C . LEU A 1 136 ? -3.017 -5.905 -16.264 1.00 83.19 136 LEU A C 1
ATOM 1042 O O . LEU A 1 136 ? -3.984 -5.966 -15.512 1.00 83.19 136 LEU A O 1
ATOM 1046 N N . LYS A 1 137 ? -2.803 -6.829 -17.210 1.00 85.06 137 LYS A N 1
ATOM 1047 C CA . LYS A 1 137 ? -3.685 -8.001 -17.390 1.00 85.06 137 LYS A CA 1
ATOM 1048 C C . LYS A 1 137 ? -3.528 -9.052 -16.294 1.00 85.06 137 LYS A C 1
ATOM 1050 O O . LYS A 1 137 ? -4.381 -9.928 -16.197 1.00 85.06 137 LYS A O 1
ATOM 1055 N N . ASP A 1 138 ? -2.450 -8.965 -15.521 1.00 75.12 138 ASP A N 1
ATOM 1056 C CA . ASP A 1 138 ? -2.099 -9.926 -14.478 1.00 75.12 138 ASP A CA 1
ATOM 1057 C C . ASP A 1 138 ? -2.541 -9.465 -13.064 1.00 75.12 138 ASP A C 1
ATOM 1059 O O . ASP A 1 138 ? -2.172 -10.109 -12.080 1.00 75.12 138 ASP A O 1
ATOM 1063 N N . LEU A 1 139 ? -3.316 -8.369 -12.960 1.00 73.94 139 LEU A N 1
ATOM 1064 C CA . LEU A 1 139 ? -3.914 -7.838 -11.719 1.00 73.94 139 LEU A CA 1
ATOM 1065 C C . LEU A 1 139 ? -5.335 -8.359 -11.455 1.00 73.94 139 LEU A C 1
ATOM 1067 O O . LEU A 1 139 ? -6.092 -8.575 -12.429 1.00 73.94 139 LEU A O 1
#